Protein AF-A0A2N3CK31-F1 (afdb_monomer_lite)

Foldseek 3Di:
DCVQCVVVVHHDDPDAADVQAEFEDEAPPPVVVVSVVSCVVRVYFYKYKYADPQFDPDDVVVVDHGPHMDIWRWHDPVDPVTDTVVNVCVVPPDPPPVVSVD

Sequence (102 aa):
MRRILALAGHDLRPGLPPPGGAVVVWGRRAVAARGERVAAWRGAGLLRVEDAFLRSVLPGRAGTPTLGLMLDARGVHFDASAPSEIEHLLANAPTEDAALLA

Secondary structure (DSSP, 8-state):
-HHHHHHTT----SSPPPTT-EEEEETT-TTHHHHHHHHHHHT-EEEEEEE-SS--SS-GGGTPPPS-EEEESS--TT-TTS--HHHHHHHHS-TT-GGG--

pLDDT: mean 89.74, std 9.37, range [49.31, 96.94]

Radius of gyration: 14.7 Å; chains: 1; bounding box: 32×40×31 Å

Structure (mmCIF, N/CA/C/O backbone):
data_AF-A0A2N3CK31-F1
#
_entry.id   AF-A0A2N3CK31-F1
#
loop_
_atom_site.group_PDB
_atom_site.id
_atom_site.type_symbol
_atom_site.label_atom_id
_atom_site.label_alt_id
_atom_site.label_comp_id
_atom_site.label_asym_id
_atom_site.label_entity_id
_atom_site.label_seq_id
_atom_site.pdbx_PDB_ins_code
_atom_site.Cartn_x
_atom_site.Cartn_y
_atom_site.Cartn_z
_atom_site.occupancy
_atom_site.B_iso_or_equiv
_atom_site.auth_seq_id
_atom_site.auth_comp_id
_atom_site.auth_asym_id
_atom_site.auth_atom_id
_atom_site.pdbx_PDB_model_num
ATOM 1 N N . MET A 1 1 ? 0.681 3.523 -11.597 1.00 86.94 1 MET A N 1
ATOM 2 C CA . MET A 1 1 ? 0.036 3.522 -10.262 1.00 86.94 1 MET A CA 1
ATOM 3 C C . MET A 1 1 ? -1.472 3.761 -10.319 1.00 86.94 1 MET A C 1
ATOM 5 O O . MET A 1 1 ? -2.186 2.784 -10.189 1.00 86.94 1 MET A O 1
ATOM 9 N N . ARG A 1 2 ? -1.985 4.986 -10.555 1.00 89.69 2 ARG A N 1
ATOM 10 C CA . ARG A 1 2 ? -3.443 5.278 -10.513 1.00 89.69 2 ARG A CA 1
ATOM 11 C C . ARG A 1 2 ? -4.293 4.305 -11.345 1.00 89.69 2 ARG A C 1
ATOM 13 O O . ARG A 1 2 ? -5.284 3.799 -10.845 1.00 89.69 2 ARG A O 1
ATOM 20 N N . ARG A 1 3 ? -3.866 4.003 -12.578 1.00 91.69 3 ARG A N 1
ATOM 21 C CA . ARG A 1 3 ? -4.530 3.012 -13.443 1.00 91.69 3 ARG A CA 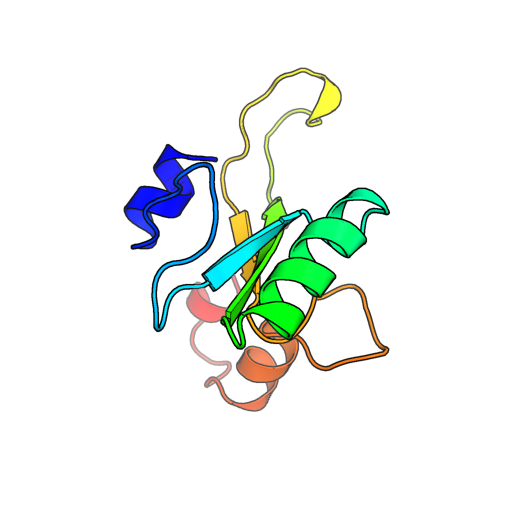1
ATOM 22 C C . ARG A 1 3 ? -4.522 1.596 -12.852 1.00 91.69 3 ARG A C 1
ATOM 24 O O . ARG A 1 3 ? -5.538 0.930 -12.923 1.00 91.69 3 ARG A O 1
ATOM 31 N N . ILE A 1 4 ? -3.401 1.159 -12.272 1.00 93.25 4 ILE A N 1
ATOM 32 C CA . ILE A 1 4 ? -3.264 -0.178 -11.666 1.00 93.25 4 ILE A CA 1
ATOM 33 C C . ILE A 1 4 ? -4.207 -0.303 -10.466 1.00 93.25 4 ILE A C 1
ATOM 35 O O . ILE A 1 4 ? -4.973 -1.251 -10.395 1.00 93.25 4 ILE A O 1
ATOM 39 N N . LEU A 1 5 ? -4.218 0.698 -9.580 1.00 92.75 5 LEU A N 1
ATOM 40 C CA . LEU A 1 5 ? -5.130 0.733 -8.432 1.00 92.75 5 LEU A CA 1
ATOM 41 C C . LEU A 1 5 ? -6.601 0.727 -8.868 1.00 92.75 5 LEU A C 1
ATOM 43 O O . LEU A 1 5 ? -7.384 -0.036 -8.317 1.00 92.75 5 LEU A O 1
ATOM 47 N N . ALA A 1 6 ? -6.958 1.505 -9.894 1.00 93.88 6 ALA A N 1
ATOM 48 C CA . ALA A 1 6 ? -8.317 1.515 -10.431 1.00 93.88 6 ALA A CA 1
ATOM 49 C C . ALA A 1 6 ? -8.732 0.148 -11.000 1.00 93.88 6 ALA A C 1
ATOM 51 O O . ALA A 1 6 ? -9.843 -0.305 -10.747 1.00 93.88 6 ALA A O 1
ATOM 52 N N . LEU A 1 7 ? -7.833 -0.530 -11.724 1.00 93.94 7 LEU A N 1
ATOM 53 C CA . LEU A 1 7 ? -8.074 -1.883 -12.238 1.00 93.94 7 LEU A CA 1
ATOM 54 C C . LEU A 1 7 ? -8.159 -2.932 -11.119 1.00 93.94 7 LEU A C 1
ATOM 56 O O . LEU A 1 7 ? -8.872 -3.915 -11.276 1.00 93.94 7 LEU A O 1
ATOM 60 N N . ALA A 1 8 ? -7.496 -2.698 -9.986 1.00 91.44 8 ALA A N 1
ATOM 61 C CA . ALA A 1 8 ? -7.617 -3.505 -8.773 1.00 91.44 8 ALA A CA 1
ATOM 62 C C . ALA A 1 8 ? -8.859 -3.155 -7.920 1.00 91.44 8 ALA A C 1
ATOM 64 O O . ALA A 1 8 ? -8.998 -3.653 -6.809 1.00 91.44 8 ALA A O 1
ATOM 65 N N . GLY A 1 9 ? -9.758 -2.289 -8.406 1.00 93.38 9 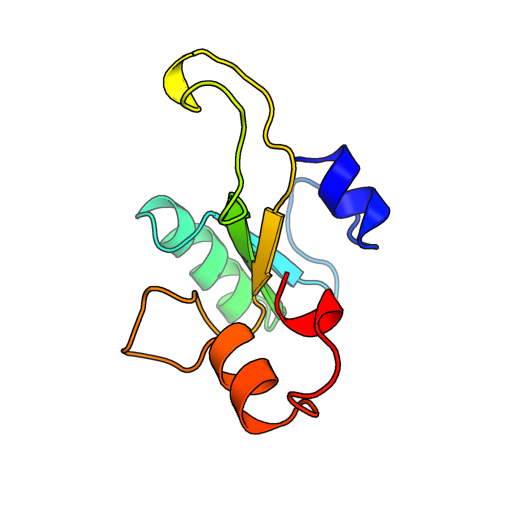GLY A N 1
ATOM 66 C CA . GLY A 1 9 ? -10.993 -1.920 -7.704 1.00 93.38 9 GLY A CA 1
ATOM 67 C C . GLY A 1 9 ? -10.857 -0.765 -6.704 1.00 93.38 9 GLY A C 1
ATOM 68 O O . GLY A 1 9 ? -11.793 -0.489 -5.956 1.00 93.38 9 GLY A O 1
ATOM 69 N N . HIS A 1 10 ? -9.727 -0.052 -6.691 1.00 92.69 10 HIS A N 1
ATOM 70 C CA . HIS A 1 10 ? -9.490 1.083 -5.797 1.00 92.69 10 HIS A CA 1
ATOM 71 C C . HIS A 1 10 ? -9.564 2.431 -6.529 1.00 92.69 10 HIS A C 1
ATOM 73 O O . HIS A 1 10 ? -8.730 2.748 -7.381 1.00 92.69 10 HIS A O 1
ATOM 79 N N . ASP A 1 11 ? -10.507 3.288 -6.128 1.00 92.94 11 ASP A N 1
ATOM 80 C CA . ASP A 1 11 ? -10.595 4.669 -6.615 1.00 92.94 11 ASP A CA 1
ATOM 81 C C . ASP A 1 11 ? -9.786 5.634 -5.731 1.00 92.94 11 ASP A C 1
ATOM 83 O O . ASP A 1 11 ? -10.190 6.011 -4.628 1.00 92.94 11 ASP A O 1
ATOM 87 N N . LEU A 1 12 ? -8.608 6.037 -6.216 1.00 93.12 12 LEU A N 1
ATOM 88 C CA . LEU A 1 12 ? -7.687 6.888 -5.466 1.00 93.12 12 LEU A CA 1
ATOM 89 C C . LEU A 1 12 ? -8.095 8.369 -5.531 1.00 93.12 12 LEU A C 1
ATOM 91 O O . LEU A 1 12 ? -7.897 9.042 -6.549 1.00 93.12 12 LEU A O 1
ATOM 95 N N . ARG A 1 13 ? -8.551 8.921 -4.405 1.00 92.81 13 ARG A N 1
ATOM 96 C CA . ARG A 1 13 ? -8.939 10.334 -4.280 1.00 92.81 13 ARG A CA 1
ATOM 97 C C . ARG A 1 13 ? -8.060 11.074 -3.265 1.00 92.81 13 ARG A C 1
ATOM 99 O O . ARG A 1 13 ? -7.793 10.533 -2.194 1.00 92.81 13 ARG A O 1
ATOM 106 N N . PRO A 1 14 ? -7.605 12.305 -3.561 1.00 93.19 14 PRO A N 1
ATOM 107 C CA . PRO A 1 14 ? -7.027 13.173 -2.541 1.00 93.19 14 PRO A CA 1
ATOM 108 C C . PRO A 1 14 ? -8.074 13.523 -1.478 1.00 93.19 14 PRO A C 1
ATOM 110 O O . PRO A 1 14 ? -9.231 13.770 -1.812 1.00 93.19 14 PRO A O 1
ATOM 113 N N . GLY A 1 15 ? -7.656 13.604 -0.215 1.00 93.75 15 GLY A N 1
ATOM 114 C CA . GLY A 1 15 ? -8.516 14.020 0.892 1.00 93.75 15 GLY A CA 1
ATOM 115 C C . GLY A 1 15 ? -8.619 12.975 1.997 1.00 93.75 15 GLY A C 1
ATOM 116 O O . GLY A 1 15 ? -7.740 12.130 2.157 1.00 93.75 15 GLY A O 1
ATOM 117 N N . LEU A 1 16 ? -9.673 13.091 2.802 1.00 95.25 16 LEU A N 1
ATOM 118 C CA . LEU A 1 16 ? -9.956 12.177 3.907 1.00 95.25 16 LEU A CA 1
ATOM 119 C C . LEU A 1 16 ? -10.762 10.974 3.400 1.00 95.25 16 LEU A C 1
ATOM 121 O O . LEU A 1 16 ? -11.585 11.146 2.497 1.00 95.25 16 LEU A O 1
ATOM 125 N N . PRO A 1 17 ? -10.555 9.774 3.971 1.00 95.44 17 PRO A N 1
ATOM 126 C CA . PRO A 1 17 ? -11.336 8.607 3.587 1.00 95.44 17 PRO A CA 1
ATOM 127 C C . PRO A 1 17 ? -12.819 8.817 3.952 1.00 95.44 17 PRO A C 1
ATOM 129 O O . PRO A 1 17 ? -13.105 9.377 5.018 1.00 95.44 17 PRO A O 1
ATOM 132 N N . PRO A 1 18 ? -13.769 8.382 3.103 1.00 93.44 18 PRO A N 1
ATOM 133 C CA . PRO A 1 18 ? -15.180 8.323 3.480 1.00 93.44 18 PRO A CA 1
ATOM 134 C C . PRO A 1 18 ? -15.406 7.248 4.564 1.00 93.44 18 PRO A C 1
ATOM 136 O O . PRO A 1 18 ? -14.5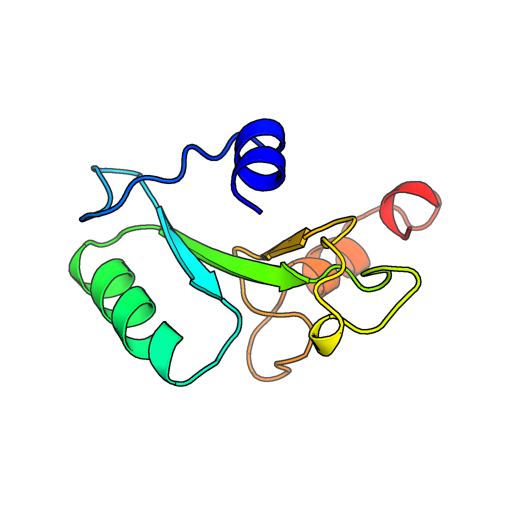16 6.426 4.804 1.00 93.44 18 PRO A O 1
ATOM 139 N N . PRO A 1 19 ? -16.589 7.201 5.205 1.00 92.19 19 PRO A N 1
ATOM 140 C CA . PRO A 1 19 ? -16.962 6.086 6.076 1.00 92.19 19 PRO A CA 1
ATOM 141 C C . PRO A 1 19 ? -16.796 4.736 5.361 1.00 92.19 19 PRO A C 1
ATOM 143 O O . PRO A 1 19 ? -17.241 4.583 4.225 1.00 92.19 19 PRO A O 1
ATOM 146 N N . GLY A 1 20 ? -16.115 3.781 6.001 1.00 90.62 20 GLY A N 1
ATOM 147 C CA . GLY A 1 20 ? -15.782 2.478 5.402 1.00 90.62 20 GLY A CA 1
ATOM 148 C C . GLY A 1 20 ? -14.684 2.513 4.328 1.00 90.62 20 GLY A C 1
ATOM 149 O O . GLY A 1 20 ? -14.356 1.478 3.757 1.00 90.62 20 GLY A O 1
ATOM 150 N N . GLY A 1 21 ? -14.107 3.684 4.041 1.00 94.88 21 GLY A N 1
ATOM 151 C CA . GLY A 1 21 ? -12.985 3.833 3.119 1.00 94.88 21 GLY A CA 1
ATOM 152 C C . GLY A 1 21 ? -11.641 3.428 3.727 1.00 94.88 21 GLY A C 1
ATOM 153 O O . GLY A 1 21 ? -11.533 3.086 4.907 1.00 94.88 21 GLY A O 1
ATOM 154 N N . ALA A 1 22 ? -10.590 3.528 2.912 1.00 96.00 22 ALA A N 1
ATOM 155 C CA . ALA A 1 22 ? -9.217 3.261 3.324 1.00 96.00 22 ALA A CA 1
ATOM 156 C C . ALA A 1 22 ? -8.277 4.419 2.969 1.00 96.00 22 ALA A C 1
ATOM 158 O O . ALA A 1 22 ? -8.478 5.134 1.985 1.00 96.00 22 ALA A O 1
ATOM 159 N N . VAL A 1 23 ? -7.228 4.585 3.770 1.00 96.75 23 VAL A N 1
ATOM 160 C CA . VAL A 1 23 ? -6.081 5.437 3.454 1.00 96.75 23 VAL A CA 1
ATOM 161 C C . VAL A 1 23 ? -5.030 4.590 2.752 1.00 96.75 23 VAL A C 1
ATOM 163 O O . VAL A 1 23 ? -4.698 3.502 3.211 1.00 96.75 23 VAL A O 1
ATOM 166 N N . VAL A 1 24 ? -4.482 5.104 1.654 1.00 95.38 24 VAL A N 1
ATOM 167 C CA . VAL A 1 24 ? -3.406 4.445 0.908 1.00 95.38 24 VAL A CA 1
ATOM 168 C C . VAL A 1 24 ? -2.070 5.092 1.265 1.00 95.38 24 VAL A C 1
ATOM 170 O O . VAL A 1 24 ? -1.939 6.317 1.202 1.00 95.38 24 VAL A O 1
ATOM 173 N N . VAL A 1 25 ? -1.072 4.285 1.621 1.00 95.56 25 VAL A N 1
ATOM 174 C CA . VAL A 1 25 ? 0.303 4.733 1.898 1.00 95.56 25 VAL A CA 1
ATOM 175 C C . VAL A 1 25 ? 1.308 3.920 1.089 1.00 95.56 25 VAL A C 1
ATOM 177 O O . VAL A 1 25 ? 1.042 2.776 0.736 1.00 95.56 25 VAL A O 1
ATOM 180 N N . TRP A 1 26 ? 2.471 4.504 0.794 1.00 93.62 26 TRP A N 1
ATOM 181 C CA . TRP A 1 26 ? 3.558 3.783 0.132 1.00 93.62 26 TRP A CA 1
ATOM 182 C C . TRP A 1 26 ? 4.523 3.209 1.171 1.00 93.62 26 TRP A C 1
ATOM 184 O O . TRP A 1 26 ? 5.242 3.971 1.836 1.00 93.62 26 TRP A O 1
ATOM 194 N N . GLY A 1 27 ? 4.536 1.885 1.302 1.00 90.81 27 GLY A N 1
ATOM 195 C CA . GLY A 1 27 ? 5.435 1.176 2.206 1.00 90.81 27 GLY A CA 1
ATOM 196 C C . GLY A 1 27 ? 5.383 1.611 3.661 1.00 90.81 27 GLY A C 1
ATOM 197 O O . GLY A 1 27 ? 4.336 1.939 4.218 1.00 90.81 27 GLY A O 1
ATOM 198 N N . ARG A 1 28 ? 6.581 1.660 4.255 1.00 88.25 28 ARG A N 1
ATOM 199 C CA . ARG A 1 28 ? 6.864 2.169 5.608 1.00 88.25 28 ARG A CA 1
ATOM 200 C C . ARG A 1 28 ? 7.803 3.377 5.617 1.00 88.25 28 ARG A C 1
ATOM 202 O O . ARG A 1 28 ? 8.581 3.587 6.544 1.00 88.25 28 ARG A O 1
ATOM 209 N N . ARG A 1 29 ? 7.768 4.197 4.563 1.00 85.00 29 ARG A N 1
ATOM 210 C CA . ARG A 1 29 ? 8.572 5.432 4.520 1.00 85.00 29 ARG A CA 1
ATOM 211 C C . ARG A 1 29 ? 8.070 6.418 5.580 1.00 85.00 29 ARG A C 1
ATOM 213 O O . ARG A 1 29 ? 6.898 6.396 5.929 1.00 85.00 29 ARG A O 1
ATOM 220 N N . ALA A 1 30 ? 8.908 7.363 6.013 1.00 85.44 30 ALA A N 1
ATOM 221 C CA . ALA A 1 30 ? 8.523 8.368 7.019 1.00 85.44 30 ALA A CA 1
ATOM 222 C C . ALA A 1 30 ? 7.225 9.135 6.670 1.00 85.44 30 ALA A C 1
ATOM 224 O O . ALA A 1 30 ? 6.457 9.516 7.551 1.00 85.44 30 ALA A O 1
ATOM 225 N N . VAL A 1 31 ? 6.936 9.317 5.376 1.00 86.81 31 VAL A N 1
ATOM 226 C CA . VAL A 1 31 ? 5.694 9.950 4.898 1.00 86.81 31 VAL A CA 1
ATOM 227 C C . VAL A 1 31 ? 4.430 9.115 5.161 1.00 86.81 31 VAL A C 1
ATOM 229 O O . VAL A 1 31 ? 3.344 9.689 5.262 1.00 86.81 31 VAL A O 1
ATOM 232 N N . ALA A 1 32 ? 4.550 7.793 5.330 1.00 92.81 32 ALA A N 1
ATOM 233 C CA . ALA A 1 32 ? 3.439 6.894 5.645 1.00 92.81 32 ALA A CA 1
ATOM 234 C C . ALA A 1 32 ? 2.839 7.190 7.028 1.00 92.81 32 ALA A C 1
ATOM 236 O O . ALA A 1 32 ? 1.621 7.133 7.178 1.00 92.81 32 ALA A O 1
ATOM 237 N N . ALA A 1 33 ? 3.650 7.651 7.989 1.00 93.75 33 ALA A N 1
ATOM 238 C CA . ALA A 1 33 ? 3.209 7.968 9.351 1.00 93.75 33 ALA A CA 1
ATOM 239 C C . ALA A 1 33 ? 2.083 9.020 9.408 1.00 93.75 33 ALA A C 1
ATOM 241 O O . ALA A 1 33 ? 1.307 9.083 10.363 1.00 93.75 33 ALA A O 1
ATOM 242 N N . ARG A 1 34 ? 1.970 9.894 8.396 1.00 94.75 34 ARG A N 1
ATOM 243 C CA . ARG A 1 34 ? 0.820 10.805 8.284 1.00 94.75 34 ARG A CA 1
ATOM 244 C C . ARG A 1 34 ? -0.449 10.050 7.892 1.00 94.75 34 ARG A C 1
ATOM 246 O O . ARG A 1 34 ? -1.488 10.287 8.499 1.00 94.75 34 ARG A O 1
ATOM 253 N N . GLY A 1 35 ? -0.370 9.181 6.888 1.00 95.25 35 GLY A N 1
ATOM 254 C CA . GLY A 1 35 ? -1.507 8.383 6.432 1.00 95.25 35 GLY A CA 1
ATOM 255 C C . GLY A 1 35 ? -1.983 7.401 7.500 1.00 95.25 35 GLY A C 1
ATOM 256 O O . GLY A 1 35 ? -3.177 7.334 7.766 1.00 95.25 35 GLY A O 1
ATOM 257 N N . GLU A 1 36 ? -1.053 6.742 8.190 1.00 95.44 36 GLU A N 1
ATOM 258 C CA . GLU A 1 36 ? -1.336 5.849 9.321 1.00 95.44 36 GLU A CA 1
ATOM 259 C C . GLU A 1 36 ? -2.106 6.565 10.435 1.00 95.44 36 GLU A C 1
ATOM 261 O O . GLU A 1 36 ? -3.142 6.082 10.888 1.00 95.44 36 GLU A O 1
ATOM 266 N N . ARG A 1 37 ? -1.669 7.774 10.818 1.00 96.25 37 ARG A N 1
ATOM 267 C CA . ARG A 1 37 ? -2.396 8.596 11.798 1.00 96.25 37 ARG A CA 1
ATOM 268 C C . ARG A 1 37 ? -3.790 8.990 11.324 1.00 96.25 37 ARG A C 1
ATOM 270 O O . ARG A 1 37 ? -4.709 9.003 12.134 1.00 96.25 37 ARG A O 1
ATOM 277 N N . VAL A 1 38 ? -3.966 9.318 10.041 1.00 96.56 38 VAL A N 1
ATOM 278 C CA . VAL A 1 38 ? -5.293 9.643 9.487 1.00 96.56 38 VAL A CA 1
ATOM 279 C C . VAL A 1 38 ? -6.203 8.416 9.499 1.00 96.56 38 VAL A C 1
ATOM 281 O O . VAL A 1 38 ? -7.364 8.551 9.876 1.00 96.56 38 VAL A O 1
ATOM 284 N N . ALA A 1 39 ? -5.687 7.241 9.129 1.00 96.56 39 ALA A N 1
ATOM 285 C CA . ALA A 1 39 ? -6.438 5.990 9.165 1.00 96.56 39 ALA A CA 1
ATOM 286 C C . ALA A 1 39 ? -6.911 5.684 10.590 1.00 96.56 39 ALA A C 1
ATOM 288 O O . ALA A 1 39 ? -8.107 5.511 10.810 1.00 96.56 39 ALA A O 1
ATOM 289 N N . ALA A 1 40 ? -6.000 5.754 11.567 1.00 96.19 40 ALA A N 1
ATOM 290 C CA . ALA A 1 40 ? -6.317 5.555 12.977 1.00 96.19 40 ALA A CA 1
ATOM 291 C C . ALA A 1 40 ? -7.337 6.581 13.501 1.00 96.19 40 ALA A C 1
ATOM 293 O O . ALA A 1 40 ? -8.339 6.204 14.100 1.00 96.19 40 ALA A O 1
ATOM 294 N N . TRP A 1 41 ? -7.131 7.874 13.229 1.00 96.38 41 TRP A N 1
ATOM 295 C CA . TRP A 1 41 ? -8.036 8.943 13.671 1.00 96.38 41 TRP A CA 1
ATOM 296 C C . TRP A 1 41 ? -9.453 8.804 13.100 1.00 96.38 41 TRP A C 1
ATOM 298 O O . TRP A 1 41 ? -10.428 9.146 13.766 1.00 96.38 41 TRP A O 1
ATOM 308 N N . ARG A 1 42 ? -9.579 8.313 11.863 1.00 95.94 42 ARG A N 1
ATOM 309 C CA . ARG A 1 42 ? -10.868 8.133 11.184 1.00 95.94 42 ARG A CA 1
ATOM 310 C C . ARG A 1 42 ? -11.486 6.749 11.386 1.00 95.94 42 ARG A C 1
ATOM 312 O O . ARG A 1 42 ? -12.604 6.554 10.922 1.00 95.94 42 ARG A O 1
ATOM 319 N N . GLY A 1 43 ? -10.781 5.808 12.018 1.00 96.00 43 GLY A N 1
ATOM 320 C CA . GLY A 1 43 ? -11.182 4.397 12.041 1.00 96.00 43 GLY A CA 1
ATOM 321 C C . GLY A 1 43 ? -11.295 3.792 10.636 1.00 96.00 43 GLY A C 1
ATOM 322 O O . GLY A 1 43 ? -12.140 2.936 10.397 1.00 96.00 43 GLY A O 1
ATOM 323 N N . ALA A 1 44 ? -10.504 4.295 9.687 1.00 96.94 44 ALA A N 1
ATOM 324 C CA . ALA A 1 44 ? -10.511 3.856 8.297 1.00 96.94 44 ALA A CA 1
ATOM 325 C C . ALA A 1 44 ? -9.534 2.694 8.086 1.00 96.94 44 ALA A C 1
ATOM 327 O O . ALA A 1 44 ? -8.563 2.543 8.830 1.00 96.94 44 ALA A O 1
ATOM 328 N N . GLY A 1 45 ? -9.752 1.914 7.025 1.00 96.38 45 GLY A N 1
ATOM 329 C CA . GLY A 1 45 ? -8.783 0.910 6.593 1.00 96.38 45 GLY A CA 1
ATOM 330 C C . GLY A 1 45 ? -7.442 1.545 6.206 1.00 96.38 45 GLY A C 1
ATOM 331 O O . GLY A 1 45 ? -7.361 2.737 5.895 1.00 96.38 45 GLY A O 1
ATOM 332 N N . LEU A 1 46 ? -6.383 0.743 6.186 1.00 95.88 46 LEU A N 1
ATOM 333 C CA . LEU A 1 46 ? -5.061 1.166 5.742 1.00 95.88 46 LEU A CA 1
ATOM 334 C C . LEU A 1 46 ? -4.554 0.179 4.694 1.00 95.88 46 LEU A C 1
ATOM 336 O O . LEU A 1 46 ? -4.429 -1.005 4.978 1.00 95.88 46 LEU A O 1
ATOM 340 N N . LEU A 1 47 ? -4.258 0.681 3.498 1.00 95.69 47 LEU A N 1
ATOM 341 C CA . LEU A 1 47 ? -3.692 -0.102 2.407 1.00 95.69 47 LEU A CA 1
ATOM 342 C C . LEU A 1 47 ? -2.260 0.359 2.143 1.00 95.69 47 LEU A C 1
ATOM 344 O O . LEU A 1 47 ? -2.024 1.524 1.805 1.00 95.69 47 LEU A O 1
ATOM 348 N N . ARG A 1 48 ? -1.304 -0.553 2.287 1.00 95.69 48 ARG A N 1
ATOM 349 C CA . ARG A 1 48 ? 0.099 -0.326 1.947 1.00 95.69 48 ARG A CA 1
ATOM 350 C C . ARG A 1 48 ? 0.344 -0.760 0.513 1.00 95.69 48 ARG A C 1
ATOM 352 O O . ARG A 1 48 ? -0.047 -1.847 0.103 1.00 95.69 48 ARG A O 1
ATOM 359 N N . VAL A 1 49 ? 0.969 0.125 -0.250 1.00 94.81 49 VAL A N 1
ATOM 360 C CA . VAL A 1 49 ? 1.301 -0.089 -1.656 1.00 94.81 49 VAL A CA 1
ATOM 361 C C . VAL A 1 49 ? 2.808 -0.112 -1.811 1.00 94.81 49 VAL A C 1
ATOM 363 O O . VAL A 1 49 ? 3.499 0.755 -1.275 1.00 94.81 49 VAL A O 1
ATOM 366 N N . GLU A 1 50 ? 3.295 -1.081 -2.572 1.00 93.69 50 GLU A N 1
ATOM 367 C CA . GLU A 1 50 ? 4.689 -1.174 -2.995 1.00 93.69 50 GLU A CA 1
ATOM 368 C C . GLU A 1 50 ? 4.784 -1.558 -4.468 1.00 93.69 50 GLU A C 1
ATOM 370 O O . GLU A 1 50 ? 3.805 -1.974 -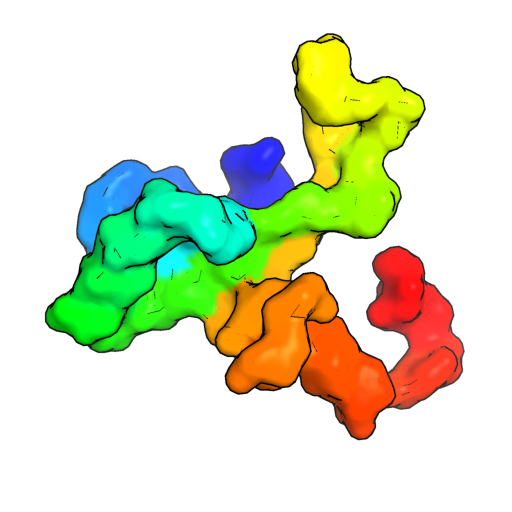5.094 1.00 93.69 50 GLU A O 1
ATOM 375 N N . ASP A 1 51 ? 5.979 -1.412 -5.032 1.00 92.50 51 ASP A N 1
ATOM 376 C CA . ASP A 1 51 ? 6.271 -2.009 -6.329 1.00 92.50 51 ASP A CA 1
ATOM 377 C C . ASP A 1 51 ? 6.200 -3.540 -6.247 1.00 92.50 51 ASP A C 1
ATOM 379 O O . ASP A 1 51 ? 6.600 -4.140 -5.250 1.00 92.50 51 ASP A O 1
ATOM 383 N N . ALA A 1 52 ? 5.704 -4.174 -7.312 1.00 91.94 52 ALA A N 1
ATOM 384 C CA . ALA A 1 52 ? 5.770 -5.627 -7.436 1.00 91.94 52 ALA A CA 1
ATOM 385 C C . ALA A 1 52 ? 7.227 -6.126 -7.477 1.00 91.94 52 ALA A C 1
ATOM 387 O O . ALA A 1 52 ? 8.122 -5.392 -7.908 1.00 91.94 52 ALA A O 1
ATOM 388 N N . PHE A 1 53 ? 7.449 -7.395 -7.101 1.00 90.88 53 PHE A N 1
ATOM 389 C CA . PHE A 1 53 ? 8.772 -8.034 -7.148 1.00 90.88 53 PHE A CA 1
ATOM 390 C C . PHE A 1 53 ? 9.404 -7.883 -8.536 1.00 90.88 53 PHE A C 1
ATOM 392 O O . PHE A 1 53 ? 10.559 -7.473 -8.660 1.00 90.88 53 PHE A O 1
ATOM 399 N N . LEU A 1 54 ? 8.614 -8.116 -9.590 1.00 90.94 54 LEU A N 1
ATOM 400 C CA . LEU A 1 54 ? 8.984 -7.791 -10.961 1.00 90.94 54 LEU A CA 1
ATOM 401 C C . LEU A 1 54 ? 8.456 -6.402 -11.350 1.00 90.94 54 LEU A C 1
ATOM 403 O O . LEU A 1 54 ? 7.369 -6.243 -11.902 1.00 90.94 54 LEU A O 1
ATOM 407 N N . ARG A 1 55 ? 9.256 -5.375 -11.057 1.00 90.19 55 ARG A N 1
ATOM 408 C CA . ARG A 1 55 ? 8.875 -3.971 -11.260 1.00 90.19 55 ARG A CA 1
ATOM 409 C C . ARG A 1 55 ? 8.897 -3.521 -12.718 1.00 90.19 55 ARG A C 1
ATOM 411 O O . ARG A 1 55 ? 7.954 -2.884 -13.169 1.00 90.19 55 ARG A O 1
ATOM 418 N N . SER A 1 56 ? 10.013 -3.719 -13.415 1.00 92.31 56 SER A N 1
ATOM 419 C CA . SER A 1 56 ? 10.273 -3.171 -14.755 1.00 92.31 56 SER A CA 1
ATOM 420 C C . SER A 1 56 ? 11.612 -3.680 -15.298 1.00 92.31 56 SER A C 1
ATOM 422 O O . SER A 1 56 ? 12.445 -4.157 -14.534 1.00 92.31 56 SER A O 1
ATOM 424 N N . VAL A 1 57 ? 11.848 -3.532 -16.608 1.00 91.06 57 VAL A N 1
ATOM 425 C CA . VAL A 1 57 ? 13.133 -3.893 -17.246 1.00 9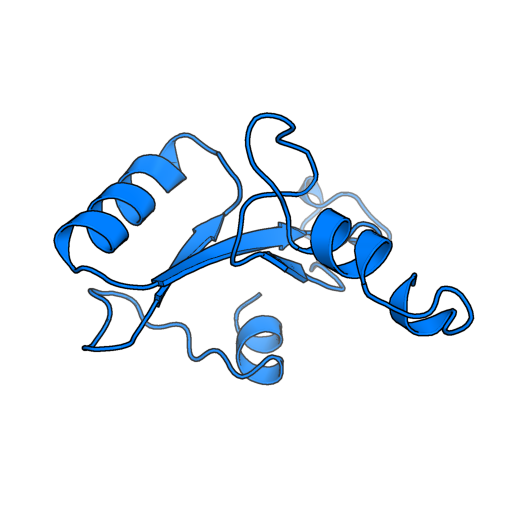1.06 57 VAL A CA 1
ATOM 426 C C . VAL A 1 57 ? 14.286 -3.023 -16.733 1.00 91.06 57 VAL A C 1
ATOM 428 O O . VAL A 1 57 ? 15.374 -3.520 -16.461 1.00 91.06 57 VAL A O 1
ATOM 431 N N . LEU A 1 58 ? 14.052 -1.715 -16.593 1.00 91.06 58 LEU A N 1
ATOM 432 C CA . LEU A 1 58 ? 15.030 -0.769 -16.055 1.00 91.06 58 LEU A CA 1
ATOM 433 C C . LEU A 1 58 ? 14.675 -0.377 -14.614 1.00 91.06 58 LEU A C 1
ATOM 435 O O . LEU A 1 58 ? 13.503 -0.437 -14.235 1.00 91.06 58 LEU A O 1
ATOM 439 N N . PRO A 1 59 ? 15.647 0.087 -13.809 1.00 87.00 59 PRO A N 1
ATOM 440 C CA . PRO A 1 59 ? 15.384 0.566 -12.455 1.00 87.00 59 PRO A CA 1
ATOM 441 C C . PRO A 1 59 ? 14.382 1.727 -12.420 1.00 87.00 59 PRO A C 1
ATOM 443 O O . PRO A 1 59 ? 14.389 2.590 -13.295 1.00 87.00 59 PRO A O 1
ATOM 446 N N . GLY A 1 60 ? 13.599 1.838 -11.342 1.00 83.25 60 GLY A N 1
ATOM 447 C CA . GLY A 1 60 ? 12.581 2.893 -11.209 1.00 83.25 60 GLY A CA 1
ATOM 448 C C . GLY A 1 60 ? 13.123 4.326 -11.315 1.00 83.25 60 GLY A C 1
ATOM 449 O O . GLY A 1 60 ? 12.444 5.208 -11.835 1.00 83.25 60 GLY A O 1
ATOM 450 N N . ARG A 1 61 ? 14.383 4.557 -10.919 1.00 86.62 61 ARG A N 1
ATOM 451 C CA . ARG A 1 61 ? 15.065 5.857 -11.073 1.00 86.62 61 ARG A CA 1
ATOM 452 C C . ARG A 1 61 ? 15.266 6.293 -12.530 1.00 86.62 61 ARG A C 1
ATOM 454 O O . ARG A 1 61 ? 15.504 7.468 -12.769 1.00 86.62 61 ARG A O 1
ATOM 461 N N . ALA A 1 62 ? 15.167 5.369 -13.487 1.00 88.69 62 ALA A N 1
ATOM 462 C CA . ALA A 1 62 ? 15.227 5.660 -14.919 1.00 88.69 62 ALA A CA 1
ATOM 463 C C . ALA A 1 62 ? 13.874 6.137 -15.489 1.00 88.69 62 ALA A C 1
ATOM 465 O O . ALA A 1 62 ? 13.731 6.280 -16.698 1.00 88.69 62 ALA A O 1
ATOM 466 N N . GLY A 1 63 ? 12.859 6.350 -14.640 1.00 83.38 63 GLY A N 1
ATOM 467 C CA . GLY A 1 63 ? 11.537 6.824 -15.058 1.00 83.38 63 GLY A CA 1
ATOM 468 C C . GLY A 1 63 ? 10.657 5.752 -15.706 1.00 83.38 63 GLY A C 1
ATOM 469 O O . GLY A 1 63 ? 9.580 6.064 -16.207 1.00 83.38 63 GLY A O 1
ATOM 470 N N . THR A 1 64 ? 11.082 4.486 -15.695 1.00 85.12 64 THR A N 1
ATOM 471 C CA . THR A 1 64 ? 10.294 3.387 -16.261 1.00 85.12 64 THR A CA 1
ATOM 472 C C . THR A 1 64 ? 9.059 3.112 -15.394 1.00 85.12 64 THR A C 1
ATOM 474 O O . THR A 1 64 ? 9.185 2.983 -14.166 1.00 85.12 64 THR A O 1
ATOM 477 N N . PRO A 1 65 ? 7.855 3.038 -15.994 1.00 86.56 65 PRO A N 1
ATOM 478 C CA . PRO A 1 65 ? 6.640 2.743 -15.251 1.00 86.56 65 PRO A CA 1
ATOM 479 C C . PRO A 1 65 ? 6.711 1.344 -14.635 1.00 86.56 65 PRO A C 1
ATOM 481 O O . PRO A 1 65 ? 7.292 0.427 -15.211 1.00 86.56 65 PRO A O 1
ATOM 484 N N . THR A 1 66 ? 6.103 1.195 -13.459 1.00 91.25 66 THR A N 1
ATOM 485 C CA . THR A 1 66 ? 5.986 -0.105 -12.790 1.00 91.25 66 THR A CA 1
ATOM 486 C C . THR A 1 66 ? 4.974 -0.998 -13.516 1.00 91.25 66 THR A C 1
ATOM 488 O O . THR A 1 66 ? 3.915 -0.512 -13.930 1.00 91.25 66 THR A O 1
ATOM 491 N N . LEU A 1 67 ? 5.313 -2.277 -13.679 1.00 92.06 67 LEU A N 1
ATOM 492 C CA . LEU A 1 67 ? 4.487 -3.319 -14.292 1.00 92.06 67 LEU A CA 1
ATOM 493 C C . LEU A 1 67 ? 3.365 -3.777 -13.355 1.00 92.06 67 LEU A C 1
ATOM 495 O O . LEU A 1 67 ? 2.291 -4.143 -13.823 1.00 92.06 67 LEU A O 1
ATOM 499 N N . GLY A 1 68 ? 3.588 -3.704 -12.043 1.00 92.88 68 GLY A N 1
ATOM 500 C CA . GLY A 1 68 ? 2.648 -4.178 -11.035 1.00 92.88 68 GLY A CA 1
ATOM 501 C C . GLY A 1 68 ? 2.840 -3.488 -9.691 1.00 92.88 68 GLY A C 1
ATOM 502 O O . GLY A 1 68 ? 3.831 -2.797 -9.455 1.00 92.88 68 GLY A O 1
ATOM 503 N N . LEU A 1 69 ? 1.863 -3.670 -8.809 1.00 94.31 69 LEU A N 1
ATOM 504 C CA . LEU A 1 69 ? 1.905 -3.181 -7.436 1.00 94.31 69 LEU A CA 1
ATOM 505 C C . LEU A 1 69 ? 1.552 -4.319 -6.487 1.00 94.31 69 LEU A C 1
ATOM 507 O O . LEU A 1 69 ? 0.669 -5.115 -6.792 1.00 94.31 69 LEU A O 1
ATOM 511 N N . MET A 1 70 ? 2.185 -4.330 -5.322 1.00 94.19 70 MET A N 1
ATOM 512 C CA . MET A 1 70 ? 1.705 -5.085 -4.170 1.00 94.19 70 MET A CA 1
ATOM 513 C C . MET A 1 70 ? 0.738 -4.227 -3.377 1.00 94.19 70 MET A C 1
ATOM 515 O O . MET A 1 70 ? 1.027 -3.058 -3.116 1.00 94.19 70 MET A O 1
ATOM 519 N N . LEU A 1 71 ? -0.388 -4.819 -2.994 1.00 94.56 71 LEU A N 1
ATOM 520 C CA . LEU A 1 71 ? -1.433 -4.192 -2.196 1.00 94.56 71 LEU A CA 1
ATOM 521 C C . LEU A 1 71 ? -1.593 -5.017 -0.919 1.00 94.56 71 LEU A C 1
ATOM 523 O O . LEU A 1 71 ? -2.053 -6.152 -0.980 1.00 94.56 71 LEU A O 1
ATOM 527 N N . ASP A 1 72 ? -1.184 -4.466 0.219 1.00 95.00 72 ASP A N 1
ATOM 528 C CA . ASP A 1 72 ? -1.154 -5.181 1.495 1.00 95.00 72 ASP A CA 1
ATOM 529 C C . ASP A 1 72 ? -1.992 -4.436 2.543 1.00 95.00 72 ASP A C 1
ATOM 531 O O . ASP A 1 72 ? -1.721 -3.281 2.889 1.00 95.00 72 ASP A O 1
ATOM 535 N N . ALA A 1 73 ? -3.057 -5.084 3.017 1.00 94.12 73 ALA A N 1
ATOM 536 C CA . ALA A 1 73 ? -3.954 -4.544 4.038 1.00 94.12 73 ALA A CA 1
ATOM 537 C C . ALA A 1 73 ? -3.551 -4.947 5.471 1.00 94.12 73 ALA A C 1
ATOM 539 O O . ALA A 1 73 ? -4.118 -4.424 6.432 1.00 94.12 73 ALA A O 1
ATOM 540 N N . ARG A 1 74 ? -2.573 -5.852 5.635 1.00 93.50 74 ARG A N 1
ATOM 541 C CA . ARG A 1 74 ? -2.096 -6.360 6.934 1.00 93.50 74 ARG A CA 1
ATOM 542 C C . ARG A 1 74 ? -0.791 -5.691 7.357 1.00 93.50 74 ARG A C 1
ATOM 544 O O . ARG A 1 74 ? -0.673 -5.224 8.489 1.00 93.50 74 ARG A O 1
ATOM 551 N N . GLY A 1 75 ? 0.150 -5.555 6.429 1.00 91.75 75 GLY A N 1
ATOM 552 C CA . GLY A 1 75 ? 1.508 -5.103 6.703 1.00 91.75 75 GLY A CA 1
ATOM 553 C C . GLY A 1 75 ? 2.268 -4.727 5.435 1.00 91.75 75 GLY A C 1
ATOM 554 O O . GLY A 1 75 ? 1.746 -4.044 4.559 1.00 91.75 75 GLY A O 1
ATOM 555 N N . VAL A 1 76 ? 3.542 -5.100 5.384 1.00 92.75 76 VAL A N 1
ATOM 556 C CA . VAL A 1 76 ? 4.356 -5.130 4.164 1.00 92.75 76 VAL A CA 1
ATOM 557 C C . VAL A 1 76 ? 5.276 -6.341 4.251 1.00 92.75 76 VAL A C 1
ATOM 559 O O . VAL A 1 76 ? 5.819 -6.614 5.315 1.00 92.75 76 VAL A O 1
ATOM 562 N N . HIS A 1 77 ? 5.510 -7.021 3.131 1.00 92.81 77 HIS A N 1
ATOM 563 C CA . HIS A 1 77 ? 6.265 -8.282 3.067 1.00 92.81 77 HIS A CA 1
ATOM 564 C C . HIS A 1 77 ? 7.693 -8.246 3.649 1.00 92.81 77 HIS A C 1
ATOM 566 O O . HIS A 1 77 ? 8.248 -9.290 3.970 1.00 92.81 77 HIS A O 1
ATOM 572 N N . PHE A 1 78 ? 8.323 -7.071 3.749 1.00 91.75 78 PHE A N 1
ATOM 573 C CA . PHE A 1 78 ? 9.681 -6.928 4.291 1.00 91.75 78 PHE A CA 1
ATOM 574 C C . PHE A 1 78 ? 9.715 -6.587 5.788 1.00 91.75 78 PHE A C 1
ATOM 576 O O . PHE A 1 78 ? 10.795 -6.527 6.376 1.00 91.75 78 PHE A O 1
ATOM 583 N N . ASP A 1 79 ? 8.568 -6.296 6.403 1.00 92.44 79 ASP A N 1
ATOM 584 C CA . ASP A 1 79 ? 8.487 -5.955 7.818 1.00 92.44 79 ASP A CA 1
ATOM 585 C C . ASP A 1 79 ? 8.096 -7.172 8.649 1.00 92.44 79 ASP A C 1
ATOM 587 O O . ASP A 1 79 ? 6.923 -7.467 8.824 1.00 92.44 79 ASP A O 1
ATOM 591 N N . ALA A 1 80 ? 9.089 -7.834 9.233 1.00 93.88 80 ALA A N 1
ATOM 592 C CA . ALA A 1 80 ? 8.862 -9.009 10.070 1.00 93.88 80 ALA A CA 1
ATOM 593 C C . ALA A 1 80 ? 8.227 -8.698 11.445 1.00 93.88 80 ALA A C 1
ATOM 595 O O . ALA A 1 80 ? 8.039 -9.612 12.246 1.00 93.88 80 ALA A O 1
ATOM 596 N N . SER A 1 81 ? 7.932 -7.430 11.775 1.00 93.56 81 SER A N 1
ATOM 597 C CA . SER A 1 81 ? 7.301 -7.079 13.057 1.00 93.56 81 SER A CA 1
ATOM 598 C C . SER A 1 81 ? 5.779 -7.239 13.061 1.00 93.56 81 SER A C 1
ATOM 600 O O . SER A 1 81 ? 5.169 -7.196 14.132 1.00 93.56 81 SER A O 1
ATOM 602 N N . ALA A 1 82 ? 5.164 -7.431 11.892 1.00 91.81 82 ALA A N 1
ATOM 603 C CA . ALA A 1 82 ? 3.733 -7.644 11.744 1.00 91.81 82 ALA A CA 1
ATOM 604 C C . ALA A 1 82 ? 3.435 -8.569 10.550 1.00 91.81 82 ALA A C 1
ATOM 606 O O . ALA A 1 82 ? 4.136 -8.486 9.546 1.00 91.81 82 ALA A O 1
ATOM 607 N N . PRO A 1 83 ? 2.368 -9.387 10.611 1.00 94.44 83 PRO A N 1
ATOM 608 C CA . PRO A 1 83 ? 1.963 -10.213 9.480 1.00 94.44 83 PRO A CA 1
ATOM 609 C C . PRO A 1 83 ? 1.644 -9.390 8.224 1.00 94.44 83 PRO A C 1
ATOM 611 O O . PRO A 1 83 ? 1.023 -8.327 8.295 1.00 94.44 83 PRO A O 1
ATOM 614 N N . SER A 1 84 ? 2.001 -9.938 7.072 1.00 94.88 84 SER A N 1
ATOM 615 C CA . SER A 1 84 ? 1.755 -9.403 5.732 1.00 94.88 84 SER A CA 1
ATOM 616 C C . SER A 1 84 ? 0.753 -10.259 4.955 1.00 94.88 84 SER A C 1
ATOM 618 O O . SER A 1 84 ? 0.465 -11.404 5.320 1.00 94.88 84 SER A O 1
ATOM 620 N N . GLU A 1 85 ? 0.204 -9.721 3.863 1.00 92.75 85 GLU A N 1
ATOM 621 C CA . GLU A 1 85 ? -0.697 -10.513 3.014 1.00 92.75 85 GLU A CA 1
ATOM 622 C C . GLU A 1 85 ? 0.009 -11.689 2.341 1.00 92.75 85 GLU A C 1
ATOM 624 O O . GLU A 1 85 ? -0.590 -12.749 2.196 1.00 92.75 85 GLU A O 1
ATOM 629 N N . ILE A 1 86 ? 1.291 -11.563 1.988 1.00 91.75 86 ILE A N 1
ATOM 630 C CA . ILE A 1 86 ? 2.021 -12.694 1.402 1.00 91.75 86 ILE A CA 1
ATOM 631 C C . ILE A 1 86 ? 2.203 -13.832 2.410 1.00 91.75 86 ILE A C 1
ATOM 633 O O . ILE A 1 86 ? 2.023 -14.990 2.050 1.00 91.75 86 ILE A O 1
ATOM 637 N N . GLU A 1 87 ? 2.477 -13.530 3.682 1.00 93.50 87 GLU A N 1
ATOM 638 C CA . GLU A 1 87 ? 2.529 -14.553 4.733 1.00 93.50 87 GLU A CA 1
ATOM 639 C C . GLU A 1 87 ? 1.163 -15.214 4.928 1.00 93.50 87 GLU A C 1
ATOM 641 O O . GLU A 1 87 ? 1.077 -16.430 5.098 1.00 93.50 87 GLU A O 1
ATOM 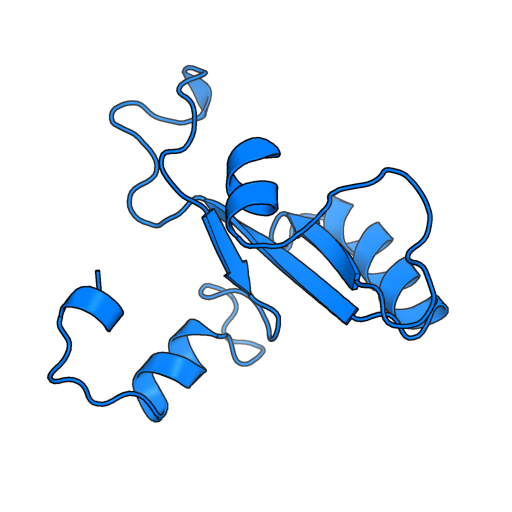646 N N . HIS A 1 88 ? 0.082 -14.431 4.854 1.00 92.69 88 HIS A N 1
ATOM 647 C CA . HIS A 1 88 ? -1.270 -14.969 4.923 1.00 92.69 88 HIS A CA 1
ATOM 648 C C . HIS A 1 88 ? -1.585 -15.885 3.733 1.00 92.69 88 HIS A C 1
ATOM 650 O O . HIS A 1 88 ? -2.099 -16.983 3.939 1.00 92.69 88 HIS A O 1
ATOM 656 N N . LEU A 1 89 ? -1.244 -15.477 2.509 1.00 90.06 89 LEU A N 1
ATOM 657 C CA . LEU A 1 89 ? -1.424 -16.287 1.306 1.00 90.06 89 LEU A CA 1
ATOM 658 C C . LEU A 1 89 ? -0.605 -17.576 1.380 1.00 90.06 89 LEU A C 1
ATOM 660 O O . LEU A 1 89 ? -1.166 -18.649 1.211 1.00 90.06 89 LEU A O 1
ATOM 664 N N . LEU A 1 90 ? 0.682 -17.503 1.720 1.00 88.81 90 LEU A N 1
ATOM 665 C CA . LEU A 1 90 ? 1.545 -18.684 1.828 1.00 88.81 90 LEU A CA 1
ATOM 666 C C . LEU A 1 90 ? 1.062 -19.682 2.889 1.00 88.81 90 LEU A C 1
ATOM 668 O O . LEU A 1 90 ? 1.255 -20.883 2.729 1.00 88.81 90 LEU A O 1
ATOM 672 N N . ALA A 1 91 ? 0.436 -19.202 3.965 1.00 91.38 91 ALA A N 1
ATOM 673 C CA . ALA A 1 91 ? -0.076 -20.061 5.027 1.00 91.38 91 ALA A CA 1
ATOM 674 C C . ALA A 1 91 ? -1.444 -20.695 4.717 1.00 91.38 91 ALA A C 1
ATOM 676 O O . ALA A 1 91 ? -1.779 -21.712 5.321 1.00 91.38 91 ALA A O 1
ATOM 677 N N . ASN A 1 92 ? -2.254 -20.090 3.838 1.00 89.75 92 ASN A N 1
ATOM 678 C CA . ASN A 1 92 ? -3.665 -20.466 3.665 1.00 89.75 92 ASN A CA 1
ATOM 679 C C . ASN A 1 92 ? -4.048 -20.846 2.228 1.00 89.75 92 ASN A C 1
ATOM 681 O O . ASN A 1 92 ? -5.097 -21.459 2.029 1.00 89.75 92 ASN A O 1
ATOM 685 N N . ALA A 1 93 ? -3.246 -20.483 1.227 1.00 82.56 93 ALA A N 1
ATOM 686 C CA . ALA A 1 93 ? -3.506 -20.816 -0.164 1.00 82.56 93 ALA A CA 1
ATOM 687 C C . ALA A 1 93 ? -2.967 -22.219 -0.499 1.00 82.56 93 ALA A C 1
ATOM 689 O O . ALA A 1 93 ? -1.898 -22.603 -0.016 1.00 82.56 93 ALA A O 1
ATOM 690 N N . PRO A 1 94 ? -3.669 -22.988 -1.351 1.00 75.94 94 PRO A N 1
ATOM 691 C CA . PRO A 1 94 ? -3.122 -24.223 -1.888 1.00 75.94 94 PRO A CA 1
ATOM 692 C C . PRO A 1 94 ? -1.872 -23.902 -2.714 1.00 75.94 94 PRO A C 1
ATOM 694 O O . PRO A 1 94 ? -1.917 -23.116 -3.657 1.00 75.94 94 PRO A O 1
ATOM 697 N N . THR A 1 95 ? -0.750 -24.528 -2.370 1.00 66.94 95 THR A N 1
ATOM 698 C CA . THR A 1 95 ? 0.563 -24.305 -3.002 1.00 66.94 95 THR A CA 1
ATOM 699 C C . THR A 1 95 ? 0.671 -24.857 -4.427 1.00 66.94 95 THR A C 1
ATOM 701 O O . THR A 1 95 ? 1.706 -24.706 -5.070 1.00 66.94 95 THR A O 1
ATOM 704 N N . GLU A 1 96 ? -0.388 -25.494 -4.927 1.00 65.75 96 GLU A N 1
ATOM 705 C CA . GLU A 1 96 ? -0.458 -26.094 -6.261 1.00 65.75 96 GLU A CA 1
ATOM 706 C C . GLU A 1 96 ? -0.823 -25.080 -7.359 1.00 65.75 96 GLU A C 1
ATOM 708 O O . GLU A 1 96 ? -0.622 -25.358 -8.541 1.00 65.75 96 GLU A O 1
ATOM 713 N N . ASP A 1 97 ? -1.316 -23.893 -6.993 1.00 66.50 97 ASP A N 1
ATOM 714 C CA . ASP A 1 97 ? -1.600 -22.830 -7.955 1.00 66.50 97 ASP A CA 1
ATOM 715 C C . ASP A 1 97 ? -0.373 -21.929 -8.142 1.00 66.50 97 ASP A C 1
ATOM 717 O O . ASP A 1 97 ? -0.116 -20.989 -7.387 1.00 66.50 97 ASP A O 1
ATOM 721 N N . ALA A 1 98 ? 0.401 -22.215 -9.188 1.00 61.88 98 ALA A N 1
ATOM 722 C CA . ALA A 1 98 ? 1.566 -21.414 -9.546 1.00 61.88 98 ALA A CA 1
ATOM 723 C C . ALA A 1 98 ? 1.212 -19.947 -9.858 1.00 61.88 98 ALA A C 1
ATOM 725 O O . ALA A 1 98 ? 2.069 -19.081 -9.700 1.00 61.88 98 ALA A O 1
ATOM 726 N N . ALA A 1 99 ? -0.028 -19.643 -10.267 1.00 65.06 99 ALA A N 1
ATOM 727 C CA . ALA A 1 99 ? -0.459 -18.269 -10.519 1.00 65.06 99 ALA A CA 1
ATOM 728 C C . ALA A 1 99 ? -0.681 -17.473 -9.221 1.00 65.06 99 ALA A C 1
ATOM 730 O O . ALA A 1 99 ? -0.605 -16.249 -9.246 1.00 65.06 99 ALA A O 1
ATOM 731 N N . LEU A 1 100 ? -0.900 -18.147 -8.087 1.00 57.16 100 LEU A N 1
ATOM 732 C CA . LEU A 1 100 ? -0.934 -17.531 -6.754 1.00 57.16 100 LEU A CA 1
ATOM 733 C C . LEU A 1 100 ? 0.472 -17.206 -6.211 1.00 57.16 100 LEU A C 1
ATOM 735 O O . LEU A 1 100 ? 0.593 -16.424 -5.269 1.00 57.16 100 LEU A O 1
ATOM 739 N N . LEU A 1 101 ? 1.524 -17.789 -6.798 1.00 52.41 101 LEU A N 1
ATOM 740 C CA . LEU A 1 101 ? 2.929 -17.608 -6.407 1.00 52.41 101 LEU A CA 1
ATOM 741 C C . LEU A 1 101 ? 3.730 -16.702 -7.366 1.00 52.41 101 LEU A C 1
ATOM 743 O O . LEU A 1 101 ? 4.892 -16.411 -7.071 1.00 52.41 101 LEU A O 1
ATOM 747 N N . ALA A 1 102 ? 3.147 -16.296 -8.502 1.00 49.31 102 ALA A N 1
ATOM 748 C CA . ALA A 1 102 ? 3.804 -15.550 -9.583 1.00 49.31 102 ALA A CA 1
ATOM 749 C C . ALA A 1 102 ? 3.554 -14.033 -9.537 1.00 49.31 102 ALA A C 1
ATOM 751 O O . ALA A 1 102 ? 2.426 -13.611 -9.203 1.00 49.31 102 ALA A O 1
#